Protein AF-A0AAD2GGL8-F1 (afdb_monomer)

Foldseek 3Di:
DDDCDPVNVVVVVVVCVVVDPPDDDDDDPVVVVVVVVVVVCVVVDDPPQPPPPVPPPPPPPVVVDDDPDPLDQDPVLVVQSVVLVVVLVVVVPDDPPDPCPNVVSVVVSVVSNCVSVCVSVQVVCVVVVNHDD

Structure (mmCIF, N/CA/C/O backbone):
data_AF-A0AAD2GGL8-F1
#
_entry.id   AF-A0AAD2GGL8-F1
#
loop_
_atom_site.group_PDB
_atom_site.id
_atom_site.type_symbol
_atom_site.label_atom_id
_atom_site.label_alt_id
_atom_site.label_comp_id
_atom_site.label_asym_id
_atom_site.label_entity_id
_atom_site.label_seq_id
_atom_site.pdbx_PDB_ins_code
_atom_site.Cartn_x
_atom_site.Cartn_y
_atom_site.Cartn_z
_atom_site.occupancy
_atom_site.B_iso_or_equiv
_atom_site.auth_seq_id
_atom_site.auth_comp_id
_atom_site.auth_asym_id
_atom_site.auth_atom_id
_atom_site.pdbx_PDB_model_num
ATOM 1 N N . MET A 1 1 ? 3.406 -8.479 -31.061 1.00 55.56 1 MET A N 1
ATOM 2 C CA . MET A 1 1 ? 2.966 -7.810 -29.816 1.00 55.56 1 MET A CA 1
ATOM 3 C C . MET A 1 1 ? 4.010 -6.779 -29.412 1.00 55.56 1 MET A C 1
ATOM 5 O O . MET A 1 1 ? 5.111 -7.161 -29.050 1.00 55.56 1 MET A O 1
ATOM 9 N N . THR A 1 2 ? 3.695 -5.489 -29.499 1.00 63.41 2 THR A N 1
ATOM 10 C CA . THR A 1 2 ? 4.533 -4.402 -28.959 1.00 63.41 2 THR A CA 1
ATOM 11 C C . THR A 1 2 ? 4.351 -4.282 -27.444 1.00 63.41 2 THR A C 1
ATOM 13 O O . THR A 1 2 ? 3.222 -4.187 -26.960 1.00 63.41 2 THR A O 1
ATOM 16 N N . THR A 1 3 ? 5.442 -4.306 -26.687 1.00 80.00 3 THR A N 1
ATOM 17 C CA . THR A 1 3 ? 5.430 -4.072 -25.237 1.00 80.00 3 THR A CA 1
ATOM 18 C C . THR A 1 3 ? 5.395 -2.569 -24.981 1.00 80.00 3 THR A C 1
ATOM 20 O O . THR A 1 3 ? 6.214 -1.839 -25.534 1.00 80.00 3 THR A O 1
ATOM 23 N N . ILE A 1 4 ? 4.457 -2.092 -24.159 1.00 86.94 4 ILE A N 1
ATOM 24 C CA . ILE A 1 4 ? 4.467 -0.694 -23.709 1.00 86.94 4 ILE A CA 1
ATOM 25 C C . ILE A 1 4 ? 5.616 -0.535 -22.716 1.00 86.94 4 ILE A C 1
ATOM 27 O O . ILE A 1 4 ? 5.622 -1.183 -21.671 1.00 86.94 4 ILE A O 1
ATOM 31 N N . THR A 1 5 ? 6.593 0.304 -23.057 1.00 89.94 5 THR A N 1
ATOM 32 C CA . THR A 1 5 ? 7.741 0.586 -22.189 1.00 89.94 5 THR A CA 1
ATOM 33 C C . THR A 1 5 ? 7.479 1.800 -21.300 1.00 89.94 5 THR A C 1
ATOM 35 O O . THR A 1 5 ? 6.594 2.621 -21.566 1.00 89.94 5 THR A O 1
ATOM 38 N N . LYS A 1 6 ? 8.272 1.941 -20.236 1.00 88.62 6 LYS A N 1
ATOM 39 C CA . LYS A 1 6 ? 8.192 3.084 -19.318 1.00 88.62 6 LYS A CA 1
ATOM 40 C C . LYS A 1 6 ? 8.478 4.404 -20.036 1.00 88.62 6 LYS A C 1
ATOM 42 O O . LYS A 1 6 ? 7.790 5.393 -19.804 1.00 88.62 6 LYS A O 1
ATOM 47 N N . GLU A 1 7 ? 9.456 4.410 -20.934 1.00 92.44 7 GLU A N 1
ATOM 48 C CA . GLU A 1 7 ? 9.853 5.574 -21.732 1.00 92.44 7 GLU A CA 1
ATOM 49 C C . GLU A 1 7 ? 8.681 6.042 -22.594 1.00 92.44 7 GLU A C 1
ATOM 51 O O . GLU A 1 7 ? 8.390 7.235 -22.658 1.00 92.44 7 GLU A O 1
ATOM 56 N N . ARG A 1 8 ? 7.941 5.090 -23.177 1.00 91.44 8 ARG A N 1
ATOM 57 C CA . ARG A 1 8 ? 6.768 5.393 -23.992 1.00 91.44 8 ARG A CA 1
ATOM 58 C C . ARG A 1 8 ? 5.644 6.036 -23.174 1.00 91.44 8 ARG A C 1
ATOM 60 O O . ARG A 1 8 ? 5.066 7.027 -23.617 1.00 91.44 8 ARG A O 1
ATOM 67 N N . LEU A 1 9 ? 5.383 5.536 -21.965 1.00 90.25 9 LEU A N 1
ATOM 68 C CA . LEU A 1 9 ? 4.411 6.134 -21.038 1.00 90.25 9 LEU A CA 1
ATOM 69 C C . LEU A 1 9 ? 4.798 7.563 -20.627 1.00 90.25 9 LEU A C 1
ATOM 71 O O . LEU A 1 9 ? 3.935 8.437 -20.545 1.00 90.25 9 LEU A O 1
ATOM 75 N N . LEU A 1 10 ? 6.091 7.816 -20.402 1.00 91.50 10 LEU A N 1
ATOM 76 C CA . LEU A 1 10 ? 6.598 9.154 -20.090 1.00 91.50 10 LEU A CA 1
ATOM 77 C C . LEU A 1 10 ? 6.397 10.123 -21.260 1.00 91.50 10 LEU A C 1
ATOM 79 O O . LEU A 1 10 ? 5.970 11.253 -21.035 1.00 91.50 10 LEU A O 1
ATOM 83 N N . THR A 1 11 ? 6.616 9.678 -22.501 1.00 90.81 11 THR A N 1
ATOM 84 C CA . THR A 1 11 ? 6.319 10.486 -23.695 1.00 90.81 11 THR A CA 1
ATOM 85 C C . THR A 1 11 ? 4.835 10.847 -23.781 1.00 90.81 11 THR A C 1
ATOM 87 O O . THR A 1 11 ? 4.502 12.013 -23.987 1.00 90.81 11 THR A O 1
ATOM 90 N N . ILE A 1 12 ? 3.935 9.876 -23.569 1.00 88.31 12 ILE A N 1
ATOM 91 C CA . ILE A 1 12 ? 2.482 10.120 -23.589 1.00 88.31 12 ILE A CA 1
ATOM 92 C C . ILE A 1 12 ? 2.085 11.140 -22.513 1.00 88.31 12 ILE A C 1
ATOM 94 O O . ILE A 1 12 ? 1.297 12.047 -22.778 1.00 88.31 12 ILE A O 1
ATOM 98 N N . ARG A 1 13 ? 2.663 11.036 -21.309 1.00 87.12 13 ARG A N 1
ATOM 99 C CA . ARG A 1 13 ? 2.451 12.011 -20.230 1.00 87.12 13 ARG A CA 1
ATOM 100 C C . ARG A 1 13 ? 2.929 13.410 -20.630 1.00 87.12 13 ARG A C 1
ATOM 102 O O . ARG A 1 13 ? 2.199 14.379 -20.431 1.00 87.12 13 ARG A O 1
ATOM 109 N N . GLN A 1 14 ? 4.121 13.518 -21.208 1.00 89.50 14 GLN A N 1
ATOM 110 C CA . GLN A 1 14 ? 4.716 14.798 -21.592 1.00 89.50 14 GLN A CA 1
ATOM 111 C C . GLN A 1 14 ? 3.898 15.533 -22.667 1.00 89.50 14 GLN A C 1
ATOM 113 O O . GLN A 1 14 ? 3.852 16.764 -22.686 1.00 89.50 14 GLN A O 1
ATOM 118 N N . TRP A 1 15 ? 3.183 14.810 -23.533 1.00 89.12 15 TRP A N 1
ATOM 119 C CA . TRP A 1 15 ? 2.268 15.429 -24.496 1.00 89.12 15 TRP A CA 1
ATOM 120 C C . TRP A 1 15 ? 1.149 16.227 -23.819 1.00 89.12 15 TRP A C 1
ATOM 122 O O . TRP A 1 15 ? 0.787 17.293 -24.311 1.00 89.12 15 TRP A O 1
ATOM 132 N N . AR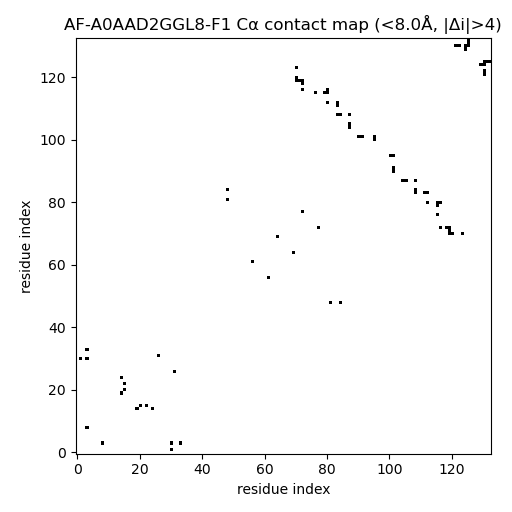G A 1 16 ? 0.644 15.788 -22.658 1.00 82.12 16 ARG A N 1
ATOM 133 C CA . ARG A 1 16 ? -0.355 16.560 -21.899 1.00 82.12 16 ARG A CA 1
ATOM 134 C C . ARG A 1 16 ? 0.207 17.884 -21.383 1.00 82.12 16 ARG A C 1
ATOM 136 O O . ARG A 1 16 ? -0.513 18.879 -21.363 1.00 82.12 16 ARG A O 1
ATOM 143 N N . GLU A 1 17 ? 1.473 17.888 -20.985 1.00 85.12 17 GLU A N 1
ATOM 144 C CA . GLU A 1 17 ? 2.185 19.083 -20.518 1.00 85.12 17 GLU A CA 1
ATOM 145 C C . GLU A 1 17 ? 2.491 20.034 -21.687 1.00 85.12 17 GLU A C 1
ATOM 147 O O . GLU A 1 17 ? 2.418 21.248 -21.532 1.00 85.12 17 GLU A O 1
ATOM 152 N N . THR A 1 18 ? 2.754 19.483 -22.876 1.00 86.75 18 THR A N 1
ATOM 153 C CA . THR A 1 18 ? 3.108 20.252 -24.080 1.00 86.75 18 THR A CA 1
ATOM 154 C C . THR A 1 18 ? 1.892 20.869 -24.771 1.00 86.75 18 THR A C 1
ATOM 156 O O . THR A 1 18 ? 1.929 22.028 -25.173 1.00 86.75 18 THR A O 1
ATOM 159 N N . TYR A 1 19 ? 0.809 20.105 -24.927 1.00 85.50 19 TYR A N 1
ATOM 160 C CA . TYR A 1 19 ? -0.353 20.511 -25.726 1.00 85.50 19 TYR A CA 1
ATOM 161 C C . TYR A 1 19 ? -1.532 21.022 -24.885 1.00 85.50 19 TYR A C 1
ATOM 163 O O . TYR A 1 19 ? -2.517 21.503 -25.440 1.00 85.50 19 TYR A O 1
ATOM 171 N N . GLY A 1 20 ? -1.447 20.940 -23.556 1.00 82.50 20 GLY A N 1
ATOM 172 C CA . GLY A 1 20 ? -2.434 21.497 -22.635 1.00 82.50 20 GLY A CA 1
ATOM 173 C C . GLY A 1 20 ? -3.776 20.743 -22.554 1.00 82.50 20 GLY A C 1
ATOM 174 O O . GLY A 1 20 ? -4.011 19.743 -23.246 1.00 82.50 20 GLY A O 1
ATOM 175 N N . PRO A 1 21 ? -4.680 21.182 -21.657 1.00 80.06 21 PRO A N 1
ATOM 176 C CA . PRO A 1 21 ? -5.996 20.579 -21.476 1.00 80.06 21 PRO A CA 1
ATOM 177 C C . PRO A 1 21 ? -6.907 20.802 -22.691 1.00 80.06 21 PRO A C 1
ATOM 179 O O . PRO A 1 21 ? -7.174 21.939 -23.054 1.00 80.06 21 PRO A O 1
ATOM 182 N N . GLY A 1 22 ? -7.413 19.720 -23.293 1.00 75.94 22 GLY A N 1
ATOM 183 C CA . GLY A 1 22 ? -8.351 19.770 -24.430 1.00 75.94 22 GLY A CA 1
ATOM 184 C C . GLY A 1 22 ? -7.750 19.368 -25.781 1.00 75.94 22 GLY A C 1
ATOM 185 O O . GLY A 1 22 ? -8.491 19.180 -26.740 1.00 75.94 22 GLY A O 1
ATOM 186 N N . SER A 1 23 ? -6.432 19.171 -25.850 1.00 83.00 23 SER A N 1
ATOM 187 C CA . SER A 1 23 ? -5.763 18.656 -27.047 1.00 83.00 23 SER A CA 1
ATOM 188 C C . SER A 1 23 ? -5.941 17.144 -27.192 1.00 83.00 23 SER A C 1
ATOM 190 O O . SER A 1 23 ? -5.723 16.386 -26.243 1.00 83.00 23 SER A O 1
ATOM 192 N N . ASN A 1 24 ? -6.308 16.706 -28.398 1.00 80.81 24 ASN A N 1
ATOM 193 C CA . ASN A 1 24 ? -6.426 15.290 -28.736 1.00 80.81 24 ASN A CA 1
ATOM 194 C C . ASN A 1 24 ? -5.039 14.687 -28.986 1.00 80.81 24 ASN A C 1
ATOM 196 O O . ASN A 1 24 ? -4.281 15.177 -29.822 1.00 80.81 24 ASN A O 1
ATOM 200 N N . VAL A 1 25 ? -4.730 13.593 -28.292 1.00 80.56 25 VAL A N 1
ATOM 201 C CA . VAL A 1 25 ? -3.537 12.773 -28.529 1.00 80.56 25 VAL A CA 1
ATOM 202 C C . VAL A 1 25 ? -3.967 11.515 -29.275 1.00 80.56 25 VAL A C 1
ATOM 204 O O . VAL A 1 25 ? -4.800 10.758 -28.780 1.00 80.56 25 VAL A O 1
ATOM 207 N N . VAL A 1 26 ? -3.395 11.281 -30.456 1.00 84.69 26 VAL A N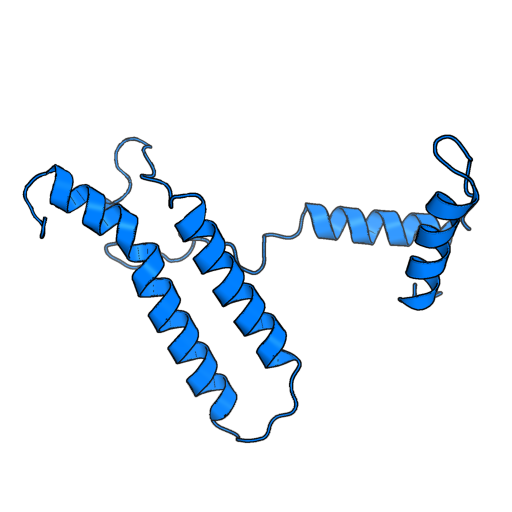 1
ATOM 208 C CA . VAL A 1 26 ? -3.668 10.072 -31.245 1.00 84.69 26 VAL A CA 1
ATOM 209 C C . VAL A 1 26 ? -2.681 8.977 -30.851 1.00 84.69 26 VAL A C 1
ATOM 211 O O . VAL A 1 26 ? -1.467 9.160 -30.946 1.00 84.69 26 VAL A O 1
ATOM 214 N N . LEU A 1 27 ? -3.212 7.830 -30.429 1.00 87.69 27 LEU A N 1
ATOM 215 C CA . LEU A 1 27 ? -2.447 6.622 -30.129 1.00 87.69 27 LEU A CA 1
ATOM 216 C C . LEU A 1 27 ? -2.774 5.530 -31.159 1.00 87.69 27 LEU A C 1
ATOM 218 O O . LEU A 1 27 ? -3.929 5.425 -31.580 1.00 87.69 27 LEU A O 1
ATOM 222 N N . PRO A 1 28 ? -1.802 4.686 -31.550 1.00 91.25 28 PRO A N 1
ATOM 223 C CA . PRO A 1 28 ? -2.086 3.453 -32.275 1.00 91.25 28 PRO A CA 1
ATOM 224 C C . PRO A 1 28 ? -3.115 2.596 -31.526 1.00 91.25 28 PRO A C 1
ATOM 226 O O . PRO A 1 28 ? -3.054 2.483 -30.300 1.00 91.25 28 PRO A O 1
ATOM 229 N N . ALA A 1 29 ? -4.022 1.946 -32.260 1.00 90.62 29 ALA A N 1
ATOM 230 C CA . ALA A 1 29 ? -5.107 1.154 -31.671 1.00 90.62 29 ALA A CA 1
ATOM 231 C C . ALA A 1 29 ? -4.596 0.081 -30.688 1.00 90.62 29 ALA A C 1
ATOM 233 O O . ALA A 1 29 ? -5.109 -0.035 -29.578 1.00 90.62 29 ALA A O 1
ATOM 234 N N . GLU A 1 30 ? -3.520 -0.630 -31.044 1.00 89.69 30 GLU A N 1
ATOM 235 C CA . GLU A 1 30 ? -2.908 -1.645 -30.173 1.00 89.69 30 GLU A CA 1
ATOM 236 C C . GLU A 1 30 ? -2.305 -1.072 -28.879 1.00 89.69 30 GLU A C 1
ATOM 238 O O . GLU A 1 30 ? -2.215 -1.772 -27.868 1.00 89.69 30 GLU A O 1
ATOM 243 N N . GLU A 1 31 ? -1.820 0.173 -28.913 1.00 91.25 31 GLU A N 1
ATOM 244 C CA . GLU A 1 31 ? -1.262 0.857 -27.740 1.00 91.25 31 GLU A CA 1
ATOM 245 C C . GLU A 1 31 ? -2.402 1.276 -26.806 1.00 91.25 31 GLU A C 1
ATOM 247 O O . GLU A 1 31 ? -2.354 0.997 -25.608 1.00 91.25 31 GLU A O 1
ATOM 252 N N . ALA A 1 32 ? -3.467 1.853 -27.367 1.00 90.19 32 ALA A N 1
ATOM 253 C CA . ALA A 1 32 ? -4.655 2.250 -26.619 1.00 90.19 32 ALA A CA 1
ATOM 254 C C . ALA A 1 32 ? -5.340 1.057 -25.926 1.00 90.19 32 ALA A C 1
ATOM 256 O O . ALA A 1 32 ? -5.651 1.141 -24.738 1.00 90.19 32 ALA A O 1
ATOM 257 N N . GLU A 1 33 ? -5.513 -0.071 -26.624 1.00 92.38 33 GLU A N 1
ATOM 258 C CA . GLU A 1 33 ? -6.114 -1.288 -26.059 1.00 92.38 33 GLU A CA 1
ATOM 259 C C . GLU A 1 33 ? -5.316 -1.812 -24.854 1.00 92.38 33 GLU A C 1
ATOM 261 O O . GLU A 1 33 ? -5.875 -2.126 -23.800 1.00 92.38 33 GLU A O 1
ATOM 266 N N . LYS A 1 34 ? -3.984 -1.860 -24.969 1.00 90.38 34 LYS A N 1
ATOM 267 C CA . LYS A 1 34 ? -3.116 -2.320 -23.877 1.00 90.38 34 LYS A CA 1
ATOM 268 C C . LYS A 1 34 ? -3.149 -1.379 -22.680 1.00 90.38 34 LYS A C 1
ATOM 270 O O . LYS A 1 34 ? -3.192 -1.867 -21.552 1.00 90.38 34 LYS A O 1
ATOM 275 N N . LEU A 1 35 ? -3.141 -0.063 -22.904 1.00 90.69 35 LEU A N 1
ATOM 276 C CA . LEU A 1 35 ? -3.275 0.919 -21.824 1.00 90.69 35 LEU A CA 1
ATOM 277 C C . LEU A 1 35 ? -4.608 0.760 -21.095 1.00 90.69 35 LEU A C 1
ATOM 279 O O . LEU A 1 35 ? -4.614 0.731 -19.868 1.00 90.69 35 LEU A O 1
ATOM 283 N N . ALA A 1 36 ? -5.709 0.592 -21.832 1.00 91.50 36 ALA A N 1
ATOM 284 C CA . ALA A 1 36 ? -7.025 0.360 -21.245 1.00 91.50 36 ALA A CA 1
ATOM 285 C C . ALA A 1 36 ? -7.041 -0.915 -20.389 1.00 91.50 36 ALA A C 1
ATOM 287 O O . ALA A 1 36 ? -7.515 -0.884 -19.256 1.00 91.50 36 ALA A O 1
ATOM 288 N N . ARG A 1 37 ? -6.446 -2.011 -20.878 1.00 92.19 37 ARG A N 1
ATOM 289 C CA . ARG A 1 37 ? -6.340 -3.268 -20.122 1.00 92.19 37 ARG A CA 1
ATOM 290 C C . ARG A 1 37 ? -5.504 -3.124 -18.849 1.00 92.19 37 ARG A C 1
ATOM 292 O O . ARG A 1 37 ? -5.893 -3.646 -17.812 1.00 92.19 37 ARG A O 1
ATOM 299 N N . ILE A 1 38 ? -4.363 -2.433 -18.917 1.00 88.12 38 ILE A N 1
ATOM 300 C CA . ILE A 1 38 ? -3.503 -2.187 -17.747 1.00 88.12 38 ILE A CA 1
ATOM 301 C C . ILE A 1 38 ? -4.223 -1.295 -16.731 1.00 88.12 38 ILE A C 1
ATOM 303 O O . ILE A 1 38 ? -4.202 -1.593 -15.541 1.00 88.12 38 ILE A O 1
ATOM 307 N N . ALA A 1 39 ? -4.876 -0.224 -17.188 1.00 88.19 39 ALA A N 1
ATOM 308 C CA . ALA A 1 39 ? -5.625 0.679 -16.322 1.00 88.19 39 ALA A CA 1
ATOM 309 C C . ALA A 1 39 ? -6.797 -0.039 -15.642 1.00 88.19 39 ALA A C 1
ATOM 311 O O . ALA A 1 39 ? -6.959 0.089 -14.433 1.00 88.19 39 ALA A O 1
ATOM 312 N N . LEU A 1 40 ? -7.559 -0.847 -16.386 1.00 90.19 40 LEU A N 1
ATOM 313 C CA . LEU A 1 40 ? -8.644 -1.655 -15.833 1.00 90.19 40 LEU A CA 1
ATOM 314 C C . LEU A 1 40 ? -8.122 -2.646 -14.790 1.00 90.19 40 LEU A C 1
ATOM 316 O O . LEU A 1 40 ? -8.605 -2.649 -13.664 1.00 90.19 40 LEU A O 1
ATOM 320 N N . ALA A 1 41 ? -7.068 -3.397 -15.119 1.00 82.62 41 ALA A N 1
ATOM 321 C CA . ALA A 1 41 ? -6.436 -4.310 -14.173 1.00 82.62 41 ALA A CA 1
ATOM 322 C C . ALA A 1 41 ? -5.908 -3.580 -12.927 1.00 82.62 41 ALA A C 1
ATOM 324 O O . ALA A 1 41 ? -5.952 -4.137 -11.840 1.00 82.62 41 ALA A O 1
ATOM 325 N N . SER A 1 42 ? -5.435 -2.336 -13.055 1.00 79.12 42 SER A N 1
ATOM 326 C CA . SER A 1 42 ? -4.997 -1.519 -11.917 1.00 79.12 42 SER A CA 1
ATOM 327 C C . SER A 1 42 ? -6.155 -1.017 -11.053 1.00 79.12 42 SER A C 1
ATOM 329 O O . SER A 1 42 ? -5.949 -0.816 -9.860 1.00 79.12 42 SER A O 1
ATOM 331 N N . LEU A 1 43 ? -7.335 -0.779 -11.632 1.00 79.12 43 LEU A N 1
ATOM 332 C CA . LEU A 1 43 ? -8.541 -0.389 -10.893 1.00 79.12 43 LEU A CA 1
ATOM 333 C C . LEU A 1 43 ? -9.199 -1.591 -10.202 1.00 79.12 43 LEU A C 1
ATOM 335 O O . LEU A 1 43 ? -9.746 -1.448 -9.114 1.00 79.12 43 LEU A O 1
ATOM 339 N N . GLU A 1 44 ? -9.133 -2.766 -10.82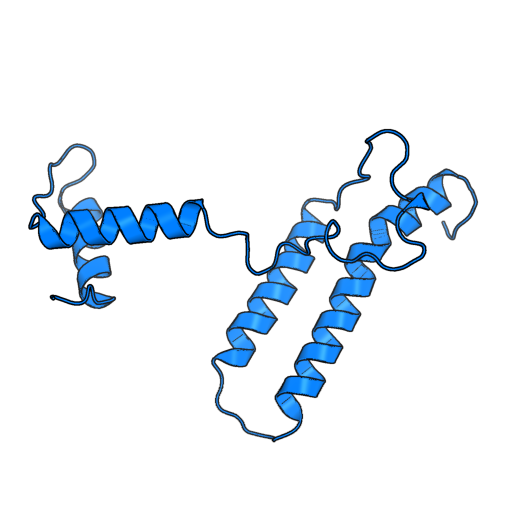8 1.00 79.94 44 GLU A N 1
ATOM 340 C CA . GLU A 1 44 ? -9.648 -4.034 -10.294 1.00 79.94 44 GLU A CA 1
ATOM 341 C C . GLU A 1 44 ? -8.651 -4.738 -9.368 1.00 79.94 44 GLU A C 1
ATOM 343 O O . GLU A 1 44 ? -9.022 -5.652 -8.625 1.00 79.94 44 GLU A O 1
ATOM 348 N N . ALA A 1 45 ? -7.380 -4.328 -9.398 1.00 71.12 45 ALA A N 1
ATOM 349 C CA . ALA A 1 45 ? -6.366 -4.855 -8.507 1.00 71.12 45 ALA A CA 1
ATOM 350 C C . ALA A 1 45 ? -6.802 -4.608 -7.062 1.00 71.12 45 ALA A C 1
ATOM 352 O O . ALA A 1 45 ? -6.873 -3.471 -6.590 1.00 71.12 45 ALA A O 1
ATOM 353 N N . LYS A 1 46 ? -7.045 -5.702 -6.331 1.00 49.94 46 LYS A N 1
ATOM 354 C CA . LYS A 1 46 ? -7.119 -5.649 -4.872 1.00 49.94 46 LYS A CA 1
ATOM 355 C C . LYS A 1 46 ? -5.822 -4.987 -4.384 1.00 49.94 46 LYS A C 1
ATOM 357 O O . LYS A 1 46 ? -4.752 -5.401 -4.840 1.00 49.94 46 LYS A O 1
ATOM 362 N N . PRO A 1 47 ? -5.880 -3.987 -3.488 1.00 48.47 47 PRO A N 1
ATOM 363 C CA . PRO A 1 47 ? -4.675 -3.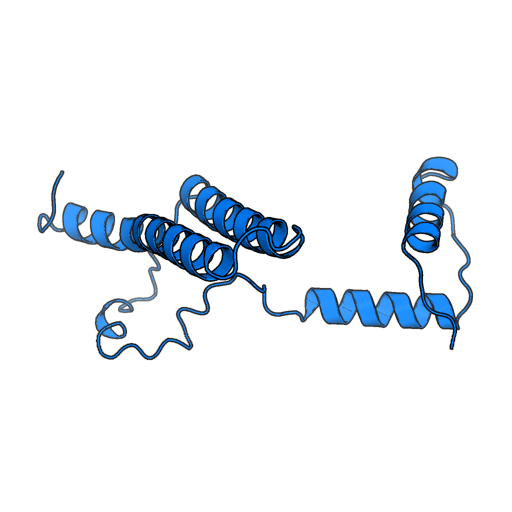314 -3.030 1.00 48.47 47 PRO A CA 1
ATOM 364 C C . PRO A 1 47 ? -3.716 -4.359 -2.457 1.00 48.47 47 PRO A C 1
ATOM 366 O O . PRO A 1 47 ? -4.061 -5.056 -1.500 1.00 48.47 47 PRO A O 1
ATOM 369 N N . ILE A 1 48 ? -2.527 -4.493 -3.045 1.00 44.34 48 ILE A N 1
ATOM 370 C CA . ILE A 1 48 ? -1.468 -5.354 -2.512 1.00 44.34 48 ILE A CA 1
ATOM 371 C C . ILE A 1 48 ? -0.916 -4.618 -1.287 1.00 44.34 48 ILE A C 1
ATOM 373 O O . ILE A 1 48 ? -0.015 -3.794 -1.396 1.00 44.34 48 ILE A O 1
ATOM 377 N N . GLY A 1 49 ? -1.573 -4.805 -0.143 1.00 39.28 49 GLY A N 1
ATOM 378 C CA . GLY A 1 49 ? -1.356 -4.008 1.069 1.00 39.28 49 GLY A CA 1
ATOM 379 C C . GLY A 1 49 ? -2.639 -3.558 1.769 1.00 39.28 49 GLY A C 1
ATOM 380 O O . GLY A 1 49 ? -2.576 -3.137 2.923 1.00 39.28 49 GLY A O 1
ATOM 381 N N . ALA A 1 50 ? -3.817 -3.733 1.153 1.00 38.47 50 ALA A N 1
ATOM 382 C CA . ALA A 1 50 ? -5.024 -3.887 1.950 1.00 38.47 50 ALA A CA 1
ATOM 383 C C . ALA A 1 50 ? -4.865 -5.223 2.662 1.00 38.47 50 ALA A C 1
ATOM 385 O O . ALA A 1 50 ? -5.107 -6.279 2.077 1.00 38.47 50 ALA A O 1
ATOM 386 N N . PHE A 1 51 ? -4.409 -5.166 3.910 1.00 41.16 51 PHE A N 1
ATOM 387 C CA . PHE A 1 51 ? -4.693 -6.199 4.888 1.00 41.16 51 PHE A CA 1
ATOM 388 C C . PHE A 1 51 ? -6.181 -6.542 4.748 1.00 41.16 51 PHE A C 1
ATOM 390 O O . PHE A 1 51 ? -7.047 -5.814 5.231 1.00 41.16 51 PHE A O 1
ATOM 397 N N . HIS A 1 52 ? -6.487 -7.611 4.008 1.00 39.19 52 HIS A N 1
ATOM 398 C CA . HIS A 1 52 ? -7.810 -8.206 3.960 1.00 39.19 52 HIS A CA 1
ATOM 399 C C . HIS A 1 52 ? -7.998 -8.866 5.322 1.00 39.19 52 HIS A C 1
ATOM 401 O O . HIS A 1 52 ? -7.781 -10.061 5.498 1.00 39.19 52 HIS A O 1
ATOM 407 N N . ILE A 1 53 ? -8.423 -8.068 6.299 1.00 45.06 53 ILE A N 1
ATOM 408 C CA . ILE A 1 53 ? -8.871 -8.552 7.611 1.00 45.06 53 ILE A CA 1
ATOM 409 C C . ILE A 1 53 ? -10.094 -9.486 7.458 1.00 45.06 53 ILE A C 1
ATOM 411 O O . ILE A 1 53 ? -10.526 -10.101 8.421 1.00 45.06 53 ILE A O 1
ATOM 415 N N . ALA A 1 54 ? -10.654 -9.609 6.247 1.00 37.09 54 ALA A N 1
ATOM 416 C CA . ALA A 1 54 ? -11.743 -10.521 5.922 1.00 37.09 54 ALA A CA 1
ATOM 417 C C . ALA A 1 54 ? -11.297 -11.970 5.633 1.00 37.09 54 ALA A C 1
ATOM 419 O O . ALA A 1 54 ? -12.106 -12.874 5.806 1.00 37.09 54 ALA A O 1
ATOM 420 N N . GLU A 1 55 ? -10.049 -12.216 5.205 1.00 38.81 55 GLU A N 1
ATOM 421 C CA . GLU A 1 55 ? -9.590 -13.579 4.850 1.00 38.81 55 GLU A CA 1
ATOM 422 C C . GLU A 1 55 ? -8.601 -14.187 5.851 1.00 38.81 55 GLU A C 1
ATOM 424 O O . GLU A 1 55 ? -8.332 -15.386 5.810 1.00 38.81 55 GLU A O 1
ATOM 429 N N . GLN A 1 56 ? -8.134 -13.408 6.830 1.00 39.91 56 GLN A N 1
ATOM 430 C CA . GLN A 1 56 ? -7.615 -13.985 8.064 1.00 39.91 56 GLN A CA 1
ATOM 431 C C . GLN A 1 56 ? -8.797 -14.444 8.929 1.00 39.91 56 GLN A C 1
ATOM 433 O O . GLN A 1 56 ? -9.224 -13.752 9.852 1.00 39.91 56 GLN A O 1
ATOM 438 N N . GLN A 1 57 ? -9.308 -15.647 8.649 1.00 39.62 57 GLN A N 1
ATOM 439 C CA . GLN A 1 57 ? -9.960 -16.458 9.678 1.00 39.62 57 GLN A CA 1
ATOM 440 C C . GLN A 1 57 ? -8.896 -16.845 10.714 1.00 39.62 57 GLN A C 1
ATOM 442 O O . GLN A 1 57 ? -8.394 -17.965 10.734 1.00 39.62 57 GLN A O 1
ATOM 447 N N . VAL A 1 58 ? -8.496 -15.884 11.546 1.00 36.78 58 VAL A N 1
ATOM 448 C CA . VAL A 1 58 ? -7.874 -16.198 12.827 1.00 36.78 58 VAL A CA 1
ATOM 449 C C . VAL A 1 58 ? -9.034 -16.617 13.714 1.00 36.78 58 VAL A C 1
ATOM 451 O O . VAL A 1 58 ? -9.995 -15.856 13.873 1.00 36.78 58 VAL A O 1
ATOM 454 N N . ASP A 1 59 ? -9.003 -17.835 14.250 1.00 33.88 59 ASP A N 1
ATOM 455 C CA . ASP A 1 59 ? -9.926 -18.158 15.329 1.00 33.88 59 ASP A CA 1
ATOM 456 C C . ASP A 1 59 ? -9.770 -17.075 16.421 1.00 33.88 59 ASP A C 1
ATOM 458 O O . ASP A 1 59 ? -8.668 -16.675 16.788 1.00 33.88 59 ASP A O 1
ATOM 462 N N . GLY A 1 60 ? -10.881 -16.435 16.791 1.00 39.94 60 GLY A N 1
ATOM 463 C CA . GLY A 1 60 ? -10.892 -15.343 17.772 1.00 39.94 60 GLY A CA 1
ATOM 464 C C . GLY A 1 60 ? -10.944 -13.896 17.251 1.00 39.94 60 GLY A C 1
ATOM 465 O O . GLY A 1 60 ? -11.176 -13.004 18.063 1.00 39.94 60 GLY A O 1
ATOM 466 N N . THR A 1 61 ? -10.829 -13.599 15.946 1.00 39.34 61 THR A N 1
ATOM 467 C CA . THR A 1 61 ? -11.052 -12.214 15.443 1.00 39.34 61 THR A CA 1
ATOM 468 C C . THR A 1 61 ? -12.515 -11.888 15.121 1.00 39.34 61 THR A C 1
ATOM 470 O O . THR A 1 61 ? -12.865 -10.715 14.976 1.00 39.34 61 THR A O 1
ATOM 473 N N . SER A 1 62 ? -13.392 -12.898 15.082 1.00 41.12 62 SER A N 1
ATOM 474 C CA . SER A 1 62 ? -14.831 -12.737 14.809 1.00 41.12 62 SER A CA 1
ATOM 475 C C . SER A 1 62 ? -15.588 -11.941 15.884 1.00 41.12 62 SER A C 1
ATOM 477 O O . SER A 1 62 ? -16.657 -11.408 15.592 1.00 41.12 62 SER A O 1
ATOM 479 N N . ASP A 1 63 ? -15.050 -11.815 17.100 1.00 40.69 63 ASP A N 1
ATOM 480 C CA . ASP A 1 63 ? -15.727 -11.125 18.211 1.00 40.69 63 ASP A CA 1
ATOM 481 C C . ASP A 1 63 ? -15.547 -9.596 18.201 1.00 40.69 63 ASP A C 1
ATOM 483 O O . ASP A 1 63 ? -16.197 -8.886 18.971 1.00 40.69 63 ASP A O 1
ATOM 487 N N . TYR A 1 64 ? -14.715 -9.056 17.303 1.00 41.09 64 TYR A N 1
ATOM 488 C CA . TYR A 1 64 ? -14.476 -7.610 17.187 1.00 41.09 64 TYR A CA 1
ATOM 489 C C . TYR A 1 64 ? -15.342 -6.9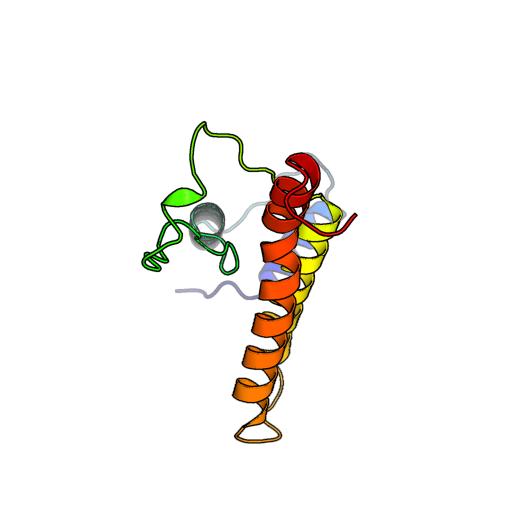15 16.126 1.00 41.09 64 TYR A C 1
ATOM 491 O O . TYR A 1 64 ? -15.199 -5.711 15.919 1.00 41.09 64 TYR A O 1
ATOM 499 N N . ILE A 1 65 ? -16.268 -7.641 15.489 1.00 44.56 65 ILE A N 1
ATOM 500 C CA . ILE A 1 65 ? -17.224 -7.099 14.515 1.00 44.56 65 ILE A CA 1
ATOM 501 C C . ILE A 1 65 ? -18.646 -7.332 15.041 1.00 44.56 65 ILE A C 1
ATOM 503 O O . ILE A 1 65 ? -19.368 -8.219 14.595 1.00 44.56 65 ILE A O 1
ATOM 507 N N . LYS A 1 66 ? -19.063 -6.521 16.015 1.00 35.25 66 LYS A N 1
ATOM 508 C CA . LYS A 1 66 ? -20.482 -6.306 16.324 1.00 35.25 66 LYS A CA 1
ATOM 509 C C . LYS A 1 66 ? -20.816 -4.851 16.013 1.00 35.25 66 LYS A C 1
ATOM 511 O O . LYS A 1 66 ? -20.090 -3.954 16.426 1.00 35.25 66 LYS A O 1
ATOM 516 N N . ASP A 1 67 ? -21.895 -4.660 15.260 1.00 38.53 67 ASP A N 1
ATOM 517 C CA . ASP A 1 67 ? -22.564 -3.377 14.996 1.00 38.53 67 ASP A CA 1
ATOM 518 C C . ASP A 1 67 ? -21.947 -2.444 13.939 1.00 38.53 67 ASP A C 1
ATOM 520 O O . ASP A 1 67 ? -22.306 -1.274 13.867 1.00 38.53 67 ASP A O 1
ATOM 524 N N . GLY A 1 68 ? -21.070 -2.942 13.060 1.00 37.72 68 GLY A N 1
ATOM 525 C CA . GLY A 1 68 ? -20.663 -2.206 11.849 1.00 37.72 68 GLY A CA 1
ATOM 526 C C . GLY A 1 68 ? -19.825 -0.940 12.081 1.00 37.72 68 GLY A C 1
ATOM 527 O O . GLY A 1 68 ? -19.356 -0.338 11.116 1.00 37.72 68 GLY A O 1
ATOM 528 N N . GLU A 1 69 ? -19.557 -0.561 13.330 1.00 37.94 69 GLU A N 1
ATOM 529 C CA . GLU A 1 69 ? -18.572 0.463 13.654 1.00 37.94 69 GLU A CA 1
ATOM 530 C C . GLU A 1 69 ? -17.173 -0.149 13.653 1.00 37.94 69 GLU A C 1
ATOM 532 O O . GLU A 1 69 ? -16.610 -0.522 14.685 1.00 37.94 69 GLU A O 1
ATOM 537 N N . TYR A 1 70 ? -16.558 -0.192 12.472 1.00 45.75 70 TYR A N 1
ATOM 538 C CA . TYR A 1 70 ? -15.108 -0.101 12.419 1.00 45.75 70 TYR A CA 1
ATOM 539 C C . TYR A 1 70 ? -14.731 1.159 13.199 1.00 45.75 70 TYR A C 1
ATOM 541 O O . TYR A 1 70 ? -14.978 2.274 12.737 1.00 45.75 70 TYR A O 1
ATOM 549 N N . ARG A 1 71 ? -14.101 1.032 14.369 1.00 52.44 71 ARG A N 1
ATOM 550 C CA . ARG A 1 71 ? -13.280 2.147 14.841 1.00 52.44 71 ARG A CA 1
ATOM 551 C C . ARG A 1 71 ? -12.098 2.196 13.889 1.00 52.44 71 ARG A C 1
ATOM 553 O O . ARG A 1 71 ? -11.134 1.456 14.032 1.00 52.44 71 ARG A O 1
ATOM 560 N N . LEU A 1 72 ? -12.264 2.976 12.831 1.00 67.62 72 LEU A N 1
ATOM 561 C CA . LEU A 1 72 ? -11.306 3.098 11.749 1.00 67.62 72 LEU A CA 1
ATOM 562 C C . LEU A 1 72 ? -9.964 3.592 12.311 1.00 67.62 72 LEU A C 1
ATOM 564 O O . LEU A 1 72 ? -9.902 4.311 13.318 1.00 67.62 72 LEU A O 1
ATOM 568 N N . LEU A 1 73 ? -8.880 3.190 11.651 1.00 71.38 73 LEU A N 1
ATOM 569 C CA . LEU A 1 73 ? -7.583 3.839 11.820 1.00 71.38 73 LEU A CA 1
ATOM 570 C C . LEU A 1 73 ? -7.756 5.342 11.561 1.00 71.38 73 LEU A C 1
ATOM 572 O O . LEU A 1 73 ? -8.464 5.721 10.622 1.00 71.38 73 LEU A O 1
ATOM 576 N N . THR A 1 74 ? -7.102 6.195 12.351 1.00 80.62 74 THR A N 1
ATOM 577 C CA . THR A 1 74 ? -7.037 7.626 12.010 1.00 80.62 74 THR A CA 1
ATOM 578 C C . THR A 1 74 ? -6.286 7.816 10.690 1.00 80.62 74 THR A C 1
ATOM 580 O O . THR A 1 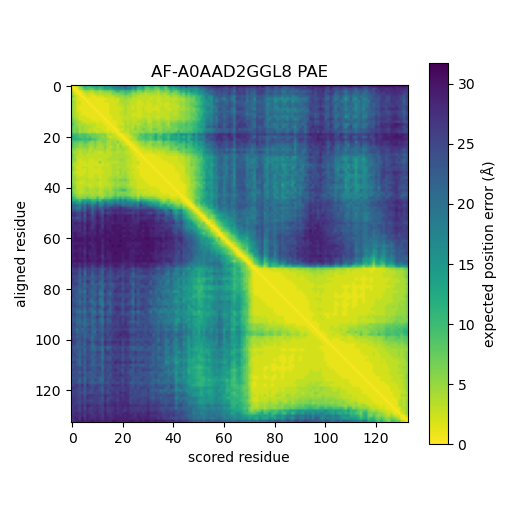74 ? -5.560 6.924 10.247 1.00 80.62 74 THR A O 1
ATOM 583 N N . SER A 1 75 ? -6.418 8.982 10.057 1.00 72.50 75 SER A N 1
ATOM 584 C CA . SER A 1 75 ? -5.682 9.303 8.826 1.00 72.50 75 SER A CA 1
ATOM 585 C C . SER A 1 75 ? -4.166 9.125 8.992 1.00 72.50 75 SER A C 1
ATOM 587 O O . SER A 1 75 ? -3.482 8.652 8.086 1.00 72.50 75 SER A O 1
ATOM 589 N N . GLU A 1 76 ? -3.633 9.450 10.169 1.00 79.94 76 GLU A N 1
ATOM 590 C CA . GLU A 1 76 ? -2.227 9.265 10.522 1.00 79.94 76 GLU A CA 1
ATOM 591 C C . GLU A 1 76 ? -1.868 7.783 10.657 1.00 79.94 76 GLU A C 1
ATOM 593 O O . GLU A 1 76 ? -0.834 7.356 10.153 1.00 79.94 76 GLU A O 1
ATOM 598 N N . GLU A 1 77 ? -2.719 6.978 11.291 1.00 80.44 77 GLU A N 1
ATOM 599 C CA . GLU A 1 77 ? -2.497 5.537 11.441 1.00 80.44 77 GLU A CA 1
ATOM 600 C C . GLU A 1 77 ? -2.561 4.808 10.093 1.00 80.44 77 GLU A C 1
ATOM 602 O O . GLU A 1 77 ? -1.723 3.949 9.819 1.00 80.44 77 GLU A O 1
ATOM 607 N N . GLN A 1 78 ? -3.489 5.206 9.217 1.00 75.00 78 GLN A N 1
ATOM 608 C CA . GLN A 1 78 ? -3.544 4.729 7.833 1.00 75.00 78 GLN A CA 1
ATOM 609 C C . GLN A 1 78 ? -2.276 5.116 7.067 1.00 75.00 78 GLN A C 1
ATOM 611 O O . GLN A 1 78 ? -1.688 4.278 6.385 1.00 75.00 78 GLN A O 1
ATOM 616 N N . LYS A 1 79 ? -1.803 6.360 7.224 1.00 77.00 79 LYS A N 1
ATOM 617 C CA . LYS A 1 79 ? -0.558 6.825 6.600 1.00 77.00 79 LYS A CA 1
ATOM 618 C C . LYS A 1 79 ? 0.651 6.018 7.073 1.00 77.00 79 LYS A C 1
ATOM 620 O O . LYS A 1 79 ? 1.496 5.672 6.254 1.00 77.00 79 LYS A O 1
ATOM 625 N N . ILE A 1 80 ? 0.737 5.690 8.363 1.00 81.06 80 ILE A N 1
ATOM 626 C CA . ILE A 1 80 ? 1.821 4.849 8.892 1.00 81.06 80 ILE A CA 1
ATOM 627 C C . ILE A 1 80 ? 1.736 3.437 8.300 1.00 81.06 80 ILE A C 1
ATOM 629 O O . ILE A 1 80 ? 2.750 2.914 7.846 1.00 81.06 80 ILE A O 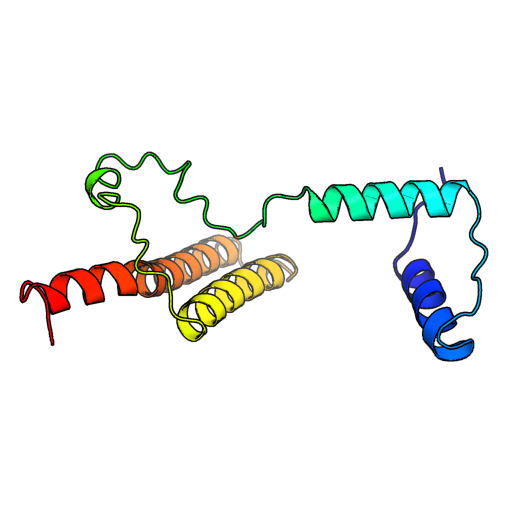1
ATOM 633 N N . ALA A 1 81 ? 0.545 2.832 8.253 1.00 78.31 81 ALA A N 1
ATOM 634 C CA . ALA A 1 81 ? 0.361 1.510 7.655 1.00 78.31 81 ALA A CA 1
ATOM 635 C C . ALA A 1 81 ? 0.779 1.482 6.172 1.00 78.31 81 ALA A C 1
ATOM 637 O O . ALA A 1 81 ? 1.471 0.554 5.751 1.00 78.31 81 ALA A O 1
ATOM 638 N N . GLN A 1 82 ? 0.438 2.529 5.411 1.00 77.00 82 GLN A N 1
ATOM 639 C CA . GLN A 1 82 ? 0.858 2.680 4.018 1.00 77.00 82 GLN A CA 1
ATOM 640 C C . GLN A 1 82 ? 2.380 2.804 3.892 1.00 77.00 82 GLN A C 1
ATOM 642 O O . GLN A 1 82 ? 2.979 2.072 3.112 1.00 77.00 82 GLN A O 1
ATOM 647 N N . LEU A 1 83 ? 3.023 3.657 4.699 1.00 84.56 83 LEU A N 1
ATOM 648 C CA . LEU A 1 83 ? 4.483 3.821 4.683 1.00 84.56 83 LEU A CA 1
ATOM 649 C C . LEU A 1 83 ? 5.222 2.510 4.987 1.00 84.56 83 LEU A C 1
ATOM 651 O O . LEU A 1 83 ? 6.271 2.250 4.404 1.00 84.56 83 LEU A O 1
ATOM 655 N N . LEU A 1 84 ? 4.675 1.672 5.872 1.00 85.06 84 LEU A N 1
ATOM 656 C CA . LEU A 1 84 ? 5.229 0.348 6.167 1.00 85.06 84 LEU A CA 1
ATOM 657 C C . LEU A 1 84 ? 5.096 -0.607 4.968 1.00 85.06 84 LEU A C 1
ATOM 659 O O . LEU A 1 84 ? 6.034 -1.346 4.671 1.00 85.06 84 LEU A O 1
ATOM 663 N N . GLY A 1 85 ? 3.968 -0.568 4.253 1.00 79.88 85 GLY A N 1
ATOM 664 C CA . GLY A 1 85 ? 3.785 -1.309 3.000 1.00 79.88 85 GLY A CA 1
ATOM 665 C C . GLY A 1 85 ? 4.710 -0.820 1.880 1.00 79.88 85 GLY A C 1
ATOM 666 O O . GLY A 1 85 ? 5.337 -1.623 1.192 1.00 79.88 85 GLY A O 1
ATOM 667 N N . ASP A 1 86 ? 4.869 0.494 1.737 1.00 82.00 86 ASP A N 1
ATOM 668 C CA . ASP A 1 86 ? 5.772 1.094 0.753 1.00 82.00 86 ASP A CA 1
ATOM 669 C C . ASP A 1 86 ? 7.234 0.733 1.049 1.00 82.00 86 ASP A C 1
ATOM 671 O O . ASP A 1 86 ? 7.985 0.394 0.133 1.00 82.00 86 ASP A O 1
ATOM 675 N N . ALA A 1 87 ? 7.630 0.733 2.328 1.00 87.25 87 ALA A N 1
ATOM 676 C CA . ALA A 1 87 ? 8.955 0.302 2.762 1.00 87.25 87 ALA A CA 1
ATOM 677 C C . ALA A 1 87 ? 9.209 -1.180 2.453 1.00 87.25 87 ALA A C 1
ATOM 679 O O . ALA A 1 87 ? 10.283 -1.517 1.956 1.00 87.25 87 ALA A O 1
ATOM 680 N N . TRP A 1 88 ? 8.219 -2.054 2.681 1.00 87.00 88 TRP A N 1
ATOM 681 C CA . TRP A 1 88 ? 8.268 -3.456 2.249 1.00 87.00 88 TRP A CA 1
ATOM 682 C C . TRP A 1 88 ? 8.519 -3.563 0.748 1.00 87.00 88 TRP A C 1
ATOM 684 O O . TRP A 1 88 ? 9.477 -4.209 0.320 1.00 87.00 88 TRP A O 1
ATOM 694 N N . ASN A 1 89 ? 7.680 -2.911 -0.055 1.00 83.50 89 ASN A N 1
ATOM 695 C CA . ASN A 1 89 ? 7.766 -2.976 -1.510 1.00 83.50 89 ASN A CA 1
ATOM 696 C C . ASN A 1 89 ? 9.120 -2.470 -2.015 1.00 83.50 89 ASN A C 1
ATOM 698 O O . ASN A 1 89 ? 9.746 -3.123 -2.848 1.00 83.50 89 ASN A O 1
ATOM 702 N N . LEU A 1 90 ? 9.606 -1.350 -1.472 1.00 87.62 90 LEU A N 1
ATOM 703 C CA . LEU A 1 90 ? 10.906 -0.790 -1.823 1.00 87.62 90 LEU A CA 1
ATOM 704 C C . LEU A 1 90 ? 12.051 -1.735 -1.445 1.00 87.62 90 LEU A C 1
ATOM 706 O O . LEU A 1 90 ? 12.934 -1.968 -2.269 1.00 87.62 90 LEU A O 1
ATOM 710 N N . TYR A 1 91 ? 12.028 -2.320 -0.246 1.00 88.44 91 TYR A N 1
ATOM 711 C CA . TYR A 1 91 ? 13.078 -3.234 0.210 1.00 88.44 91 TYR A CA 1
ATOM 712 C C . TYR A 1 91 ? 13.226 -4.451 -0.714 1.00 88.44 91 TYR A C 1
ATOM 714 O O . TYR A 1 91 ? 14.340 -4.869 -1.019 1.00 88.44 91 TYR A O 1
ATOM 722 N N . PHE A 1 92 ? 12.120 -4.978 -1.246 1.00 87.75 92 PHE A N 1
ATOM 723 C CA . PHE A 1 92 ? 12.154 -6.09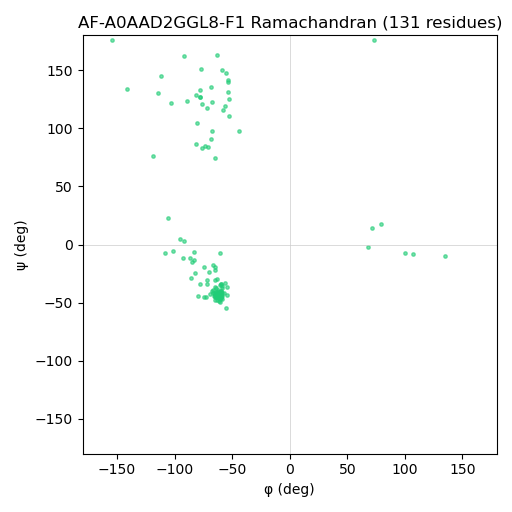9 -2.193 1.00 87.75 92 PHE A CA 1
ATOM 724 C C . PHE A 1 92 ? 12.805 -5.769 -3.542 1.00 87.75 92 PHE A C 1
ATOM 726 O O . PHE A 1 92 ? 13.205 -6.688 -4.258 1.00 87.75 92 PHE A O 1
ATOM 733 N N . THR A 1 93 ? 12.953 -4.485 -3.879 1.00 90.94 93 THR A N 1
ATOM 734 C CA . THR A 1 93 ? 13.680 -4.051 -5.082 1.00 90.94 93 THR A CA 1
ATOM 735 C C . THR A 1 93 ? 15.194 -3.975 -4.885 1.00 90.94 93 THR A C 1
ATOM 737 O O . THR A 1 93 ? 15.927 -3.873 -5.868 1.00 90.94 93 THR A O 1
ATOM 740 N N . LEU A 1 94 ? 15.675 -4.031 -3.638 1.00 93.12 94 LEU A N 1
ATOM 741 C CA . LEU A 1 94 ? 17.099 -3.934 -3.326 1.00 93.12 94 LEU A CA 1
ATOM 742 C C . LEU A 1 94 ? 17.839 -5.257 -3.617 1.00 93.12 94 LEU A C 1
ATOM 744 O O . LEU A 1 94 ? 17.246 -6.342 -3.508 1.00 93.12 94 LEU A O 1
ATOM 748 N N . PRO A 1 95 ? 19.143 -5.194 -3.955 1.00 95.94 95 PRO A N 1
ATOM 749 C CA . PRO A 1 95 ? 20.000 -6.373 -4.018 1.00 95.94 95 PRO A CA 1
ATOM 750 C C . PRO A 1 95 ? 20.004 -7.150 -2.696 1.00 95.94 95 PRO A C 1
ATOM 752 O O . PRO A 1 95 ? 19.877 -6.582 -1.612 1.00 95.94 95 PRO A O 1
ATOM 755 N N . VAL A 1 96 ? 20.150 -8.472 -2.784 1.00 93.50 96 VAL A N 1
ATOM 756 C CA . VAL A 1 96 ? 20.253 -9.323 -1.594 1.00 93.50 96 VAL A CA 1
ATOM 757 C C . VAL A 1 96 ? 21.681 -9.270 -1.070 1.00 93.50 96 VAL A C 1
ATOM 759 O O . VAL A 1 96 ? 22.561 -9.915 -1.626 1.00 93.50 96 VAL A O 1
ATOM 762 N N . GLU A 1 97 ? 21.883 -8.540 0.022 1.00 93.81 97 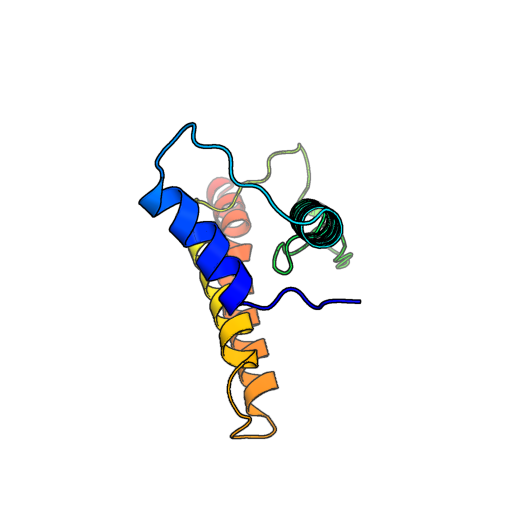GLU A N 1
ATOM 763 C CA . GLU A 1 97 ? 23.175 -8.482 0.723 1.00 93.81 97 GLU A CA 1
ATOM 764 C C . GLU A 1 97 ? 23.342 -9.630 1.735 1.00 93.81 97 GLU A C 1
ATOM 766 O O . GLU A 1 97 ? 24.452 -10.082 2.003 1.00 93.81 97 GLU A O 1
ATOM 771 N N . HIS A 1 98 ? 22.235 -10.134 2.299 1.00 91.75 98 HIS A N 1
ATOM 772 C CA . HIS A 1 98 ? 22.244 -11.207 3.296 1.00 91.75 98 HIS A CA 1
ATOM 773 C C . HIS A 1 98 ? 21.071 -12.181 3.084 1.00 91.75 98 HIS A C 1
ATOM 775 O O . HIS A 1 98 ? 19.933 -11.719 2.942 1.00 91.75 98 HIS A O 1
ATOM 781 N N . PRO A 1 99 ? 21.287 -13.515 3.126 1.00 86.19 99 PRO A N 1
ATOM 782 C CA . PRO A 1 99 ? 20.228 -14.506 2.910 1.00 86.19 99 PRO A CA 1
ATOM 783 C C . PRO A 1 99 ? 19.020 -14.361 3.846 1.00 86.19 99 PRO A C 1
ATOM 785 O O . PRO A 1 99 ? 17.893 -14.617 3.430 1.00 86.19 99 PRO A O 1
ATOM 788 N N . MET A 1 100 ? 19.239 -13.920 5.090 1.00 92.69 100 MET A N 1
ATOM 789 C CA . MET A 1 100 ? 18.164 -13.739 6.078 1.00 92.69 100 MET A CA 1
ATOM 790 C C . MET A 1 100 ? 17.580 -12.323 6.101 1.00 92.69 100 MET A C 1
ATOM 792 O O . MET A 1 100 ? 16.520 -12.125 6.686 1.00 92.69 100 MET A O 1
ATOM 796 N N . GLY A 1 101 ? 18.215 -11.344 5.443 1.00 89.12 101 GLY A N 1
ATOM 797 C CA . GLY A 1 101 ? 17.837 -9.932 5.587 1.00 89.12 101 GLY A CA 1
ATOM 798 C C . GLY A 1 101 ? 16.392 -9.646 5.168 1.00 89.12 101 GLY A C 1
ATOM 799 O O . GLY A 1 101 ? 15.702 -8.850 5.798 1.00 89.12 101 GLY A O 1
ATOM 800 N N . ARG A 1 102 ? 15.886 -10.364 4.155 1.00 88.56 102 ARG A N 1
ATOM 801 C CA . ARG A 1 102 ? 14.481 -10.266 3.727 1.00 88.56 102 ARG A CA 1
ATOM 802 C C . ARG A 1 102 ? 13.506 -10.756 4.790 1.00 88.56 102 ARG A C 1
ATOM 804 O O . ARG A 1 102 ? 12.538 -10.058 5.066 1.00 88.56 102 ARG A O 1
ATOM 811 N N . ASP A 1 103 ? 13.749 -11.925 5.373 1.00 83.69 103 ASP A N 1
ATOM 812 C CA . ASP A 1 103 ? 12.881 -12.486 6.414 1.00 83.69 103 ASP A CA 1
ATOM 813 C C . ASP A 1 103 ? 12.899 -11.605 7.673 1.00 83.69 103 ASP A C 1
ATOM 815 O O . ASP A 1 103 ? 11.842 -11.255 8.197 1.00 83.69 103 ASP A O 1
ATOM 819 N N . GLU A 1 104 ? 14.081 -11.147 8.093 1.00 93.81 104 GLU A N 1
ATOM 820 C CA . GLU A 1 104 ? 14.239 -10.221 9.220 1.00 93.81 104 GLU A CA 1
ATOM 821 C C . GLU A 1 104 ? 13.485 -8.906 8.990 1.00 93.81 104 GLU A C 1
ATOM 823 O O . GLU A 1 104 ? 12.730 -8.461 9.860 1.00 93.81 104 GLU A O 1
ATOM 828 N N . PHE A 1 105 ? 13.621 -8.312 7.800 1.00 92.81 105 PHE A N 1
ATOM 829 C CA . PHE A 1 105 ? 12.919 -7.082 7.446 1.00 92.81 105 PHE A CA 1
ATOM 830 C C . PHE A 1 105 ? 11.397 -7.275 7.417 1.00 92.81 105 PHE A C 1
ATOM 832 O O . PHE A 1 105 ? 10.665 -6.477 8.002 1.00 92.81 105 PHE A O 1
ATOM 839 N N . CYS A 1 106 ? 10.905 -8.360 6.808 1.00 83.81 106 CYS A N 1
ATOM 840 C CA . CYS A 1 106 ? 9.473 -8.676 6.773 1.00 83.81 106 CYS A CA 1
ATOM 841 C C . CYS A 1 106 ? 8.894 -8.824 8.186 1.00 83.81 106 CYS A C 1
ATOM 843 O O . CYS A 1 106 ? 7.840 -8.264 8.492 1.00 83.81 106 CYS A O 1
ATOM 845 N N . ARG A 1 107 ? 9.598 -9.532 9.078 1.00 81.88 107 ARG A N 1
ATOM 846 C CA . ARG A 1 107 ? 9.187 -9.694 10.482 1.00 81.88 107 ARG A CA 1
ATOM 847 C C . ARG A 1 107 ? 9.147 -8.361 11.223 1.00 81.88 107 ARG A C 1
ATOM 849 O O . ARG A 1 107 ? 8.201 -8.121 11.971 1.00 81.88 107 ARG A O 1
ATOM 856 N N . ALA A 1 108 ? 10.128 -7.488 10.997 1.00 91.62 108 ALA A N 1
ATOM 857 C CA . ALA A 1 108 ? 10.142 -6.151 11.584 1.00 91.62 108 ALA A CA 1
ATOM 858 C C . ALA A 1 108 ? 8.945 -5.309 11.107 1.00 91.62 108 ALA A C 1
ATOM 860 O O . ALA A 1 108 ? 8.252 -4.708 11.930 1.00 91.62 108 ALA A O 1
ATOM 861 N N . ILE A 1 109 ? 8.639 -5.329 9.805 1.00 86.00 109 ILE A N 1
ATOM 862 C CA . ILE A 1 109 ? 7.465 -4.635 9.260 1.00 86.00 109 ILE A CA 1
ATOM 863 C C . ILE A 1 109 ? 6.168 -5.188 9.862 1.00 86.00 109 ILE A C 1
ATOM 865 O O . ILE A 1 109 ? 5.330 -4.401 10.302 1.00 86.00 109 ILE A O 1
ATOM 869 N N . HIS A 1 110 ? 6.017 -6.512 9.962 1.00 85.38 110 HIS A N 1
ATOM 870 C CA . HIS A 1 110 ? 4.853 -7.120 10.612 1.00 85.38 110 HIS A CA 1
ATOM 871 C C . HIS A 1 110 ? 4.714 -6.697 12.075 1.00 85.38 110 HIS A C 1
ATOM 873 O O . HIS A 1 110 ? 3.608 -6.406 12.528 1.00 85.38 110 HIS A O 1
ATOM 879 N N . HIS A 1 111 ? 5.822 -6.610 12.812 1.00 86.50 111 HIS A N 1
ATOM 880 C CA . HIS A 1 111 ? 5.797 -6.130 14.188 1.00 86.50 111 HIS A CA 1
ATOM 881 C C . HIS A 1 111 ? 5.265 -4.691 14.271 1.00 86.50 111 HIS A C 1
ATOM 883 O O . HIS A 1 111 ? 4.345 -4.414 15.043 1.00 86.50 111 HIS A O 1
ATOM 889 N N . CYS A 1 112 ? 5.761 -3.792 13.416 1.00 89.50 112 CYS A N 1
ATOM 890 C CA . CYS A 1 112 ? 5.271 -2.416 13.341 1.00 89.50 112 CYS A CA 1
ATOM 891 C C . CYS A 1 112 ? 3.794 -2.337 12.920 1.00 89.50 112 CYS A C 1
ATOM 893 O O . CYS A 1 112 ? 3.024 -1.581 13.514 1.00 89.50 112 CYS A O 1
ATOM 895 N N . GLN A 1 113 ? 3.374 -3.127 11.929 1.00 81.88 113 GLN A N 1
ATOM 896 C CA . GLN A 1 113 ? 1.982 -3.169 11.473 1.00 81.88 113 GLN A CA 1
ATOM 897 C C . GLN A 1 113 ? 1.048 -3.638 12.589 1.00 81.88 113 GLN A C 1
ATOM 899 O O . GLN A 1 113 ? 0.040 -2.983 12.840 1.00 81.88 113 GLN A O 1
ATOM 904 N N . ASN A 1 114 ? 1.413 -4.690 13.327 1.00 80.75 114 ASN A N 1
ATOM 905 C CA . ASN A 1 114 ? 0.633 -5.175 14.467 1.00 80.75 114 ASN A CA 1
ATOM 906 C C . ASN A 1 114 ? 0.427 -4.082 15.525 1.00 80.75 114 ASN A C 1
ATOM 908 O O . ASN A 1 114 ? -0.681 -3.919 16.033 1.00 80.75 114 ASN A O 1
ATOM 912 N N . MET A 1 115 ? 1.462 -3.285 15.818 1.00 86.56 115 MET A N 1
ATOM 913 C CA . MET A 1 115 ? 1.347 -2.167 16.760 1.00 86.56 115 MET A CA 1
ATOM 914 C C . MET A 1 115 ? 0.347 -1.109 16.290 1.00 86.56 115 MET A C 1
ATOM 916 O O . MET A 1 115 ? -0.420 -0.601 17.104 1.00 86.56 115 MET A O 1
ATOM 920 N N . VAL A 1 116 ? 0.349 -0.763 15.000 1.00 83.38 116 VAL A N 1
ATOM 921 C CA . VAL A 1 116 ? -0.545 0.259 14.429 1.00 83.38 116 VAL A CA 1
ATOM 922 C C . VAL A 1 116 ? -1.978 -0.259 14.333 1.00 83.38 116 VAL A C 1
ATOM 924 O O . VAL A 1 116 ? -2.912 0.429 14.744 1.00 83.38 116 VAL A O 1
ATOM 927 N N . LEU A 1 117 ? -2.153 -1.489 13.852 1.00 79.44 117 LEU A N 1
ATOM 928 C CA . LEU A 1 117 ? -3.460 -2.115 13.654 1.00 79.44 117 LEU A CA 1
ATOM 929 C C . LEU A 1 117 ? -4.164 -2.456 14.975 1.00 79.44 117 LEU A C 1
ATOM 931 O O . LEU A 1 117 ? -5.390 -2.491 15.015 1.00 79.44 117 LEU A O 1
ATOM 935 N N . ALA A 1 118 ? -3.425 -2.627 16.076 1.00 82.56 118 ALA A N 1
ATOM 936 C CA . ALA A 1 118 ? -4.006 -2.820 17.405 1.00 82.56 118 ALA A CA 1
ATOM 937 C C . ALA A 1 118 ? -4.587 -1.530 18.019 1.00 82.56 118 ALA A C 1
ATOM 939 O O . ALA A 1 118 ? -5.399 -1.592 18.947 1.00 82.56 118 ALA A O 1
ATOM 940 N N . ARG A 1 119 ? -4.197 -0.341 17.532 1.00 83.00 119 ARG A N 1
ATOM 941 C CA . ARG A 1 119 ? -4.547 0.943 18.171 1.00 83.00 119 ARG A CA 1
ATOM 942 C C . ARG A 1 119 ? -6.051 1.197 18.282 1.00 83.00 119 ARG A C 1
ATOM 944 O O . ARG A 1 119 ? -6.468 1.655 19.349 1.00 83.00 119 ARG A O 1
ATOM 951 N N . PRO A 1 120 ? -6.896 0.897 17.277 1.00 79.00 120 PRO A N 1
ATOM 952 C CA . PRO A 1 120 ? -8.331 1.089 17.430 1.00 79.00 120 PRO A CA 1
ATOM 953 C C . PRO A 1 120 ? -8.955 0.197 18.502 1.00 79.00 120 PRO A C 1
ATOM 955 O O . PRO A 1 120 ? -9.808 0.667 19.256 1.00 79.00 120 PRO A O 1
ATOM 958 N N . ALA A 1 121 ? -8.492 -1.051 18.629 1.00 76.69 121 ALA A N 1
ATOM 959 C CA . ALA A 1 121 ? -8.935 -1.958 19.685 1.00 76.69 121 ALA A CA 1
ATOM 960 C C . ALA A 1 121 ? -8.514 -1.445 21.072 1.00 76.69 121 ALA A C 1
ATOM 962 O O . ALA A 1 121 ? -9.333 -1.403 21.989 1.00 76.69 121 ALA A O 1
ATOM 963 N N . ILE A 1 122 ? -7.279 -0.951 21.209 1.00 80.62 122 ILE A N 1
ATOM 964 C CA . ILE A 1 122 ? -6.790 -0.329 22.451 1.00 80.62 122 ILE A CA 1
ATOM 965 C C . ILE A 1 122 ? -7.649 0.891 22.819 1.00 80.62 122 ILE A C 1
ATOM 967 O O . ILE A 1 122 ? -8.112 0.997 23.955 1.00 80.62 122 ILE A O 1
ATOM 971 N N . ARG A 1 123 ? -7.948 1.776 21.853 1.00 82.25 123 ARG A N 1
ATOM 972 C CA . ARG A 1 123 ? -8.873 2.907 22.062 1.00 82.25 123 ARG A CA 1
ATOM 973 C C . ARG A 1 123 ? -10.272 2.438 22.467 1.00 82.25 123 ARG A C 1
ATOM 975 O O . ARG A 1 123 ? -10.910 3.065 23.314 1.00 82.25 123 ARG A O 1
ATOM 982 N N . ALA A 1 124 ? -10.769 1.357 21.865 1.00 74.62 124 ALA A N 1
ATOM 983 C CA . ALA A 1 124 ? -12.066 0.776 22.198 1.00 74.62 124 ALA A CA 1
ATOM 984 C C . ALA A 1 124 ? -12.123 0.306 23.652 1.00 74.62 124 ALA A C 1
ATOM 986 O O . ALA A 1 124 ? -13.043 0.689 24.378 1.00 74.62 124 ALA A O 1
ATOM 987 N N . LEU A 1 125 ? -11.111 -0.437 24.095 1.00 75.94 125 LEU A N 1
ATOM 988 C CA . LEU A 1 125 ? -10.997 -0.912 25.472 1.00 75.94 125 LEU A CA 1
ATOM 989 C C . LEU A 1 125 ? -10.852 0.245 26.466 1.00 75.94 125 LEU A C 1
ATOM 991 O O . LEU A 1 125 ? -11.569 0.279 27.466 1.00 75.94 125 LEU A O 1
ATOM 995 N N . ALA A 1 126 ? -10.015 1.241 26.164 1.00 78.62 126 ALA A N 1
ATOM 996 C CA . ALA A 1 126 ? -9.856 2.428 27.004 1.00 78.62 126 ALA A CA 1
ATOM 997 C C . ALA A 1 126 ? -11.179 3.198 27.175 1.00 78.62 126 ALA A C 1
ATOM 999 O O . ALA A 1 126 ? -11.532 3.580 28.290 1.00 78.62 126 ALA A O 1
ATOM 1000 N N . SER A 1 127 ? -11.972 3.348 26.103 1.00 75.56 127 SER A N 1
ATOM 1001 C CA . SER A 1 127 ? -13.291 4.005 26.182 1.00 75.56 127 SER A CA 1
ATOM 1002 C C . SER A 1 127 ? -14.313 3.246 27.036 1.00 75.56 127 SER A C 1
ATOM 1004 O O . SER A 1 127 ? -15.256 3.850 27.537 1.00 75.56 127 SER A O 1
ATOM 1006 N N . LYS A 1 128 ? -14.108 1.937 27.233 1.00 79.12 128 LYS A N 1
ATOM 1007 C CA . LYS A 1 128 ? -14.913 1.077 28.113 1.00 79.12 128 LYS A CA 1
ATOM 1008 C C . LYS A 1 128 ? -14.348 0.988 29.538 1.00 79.12 128 LYS A C 1
ATOM 1010 O O . LYS A 1 128 ? -14.870 0.231 30.348 1.00 79.12 128 LYS A O 1
ATOM 1015 N N . GLY A 1 129 ? -13.268 1.715 29.847 1.00 84.25 129 GLY A N 1
ATOM 1016 C CA . GLY A 1 129 ? -12.569 1.628 31.134 1.00 84.25 129 GLY A CA 1
ATOM 1017 C C . GLY A 1 129 ? -11.783 0.327 31.340 1.00 84.25 129 GLY A C 1
ATOM 1018 O O . GLY A 1 129 ? -11.378 0.036 32.459 1.00 84.25 129 GLY A O 1
ATOM 1019 N N . GLN A 1 130 ? -11.563 -0.454 30.278 1.00 76.75 130 GLN A N 1
ATOM 1020 C CA . GLN A 1 130 ? -10.914 -1.773 30.297 1.00 76.75 130 GLN A CA 1
ATOM 1021 C C . GLN A 1 130 ? -9.478 -1.734 29.738 1.00 76.75 130 GLN A C 1
ATOM 1023 O O . GLN A 1 130 ? -8.961 -2.744 29.270 1.00 76.75 130 GLN A O 1
ATOM 1028 N N . GLY A 1 131 ? -8.827 -0.568 29.745 1.00 69.00 131 GLY A N 1
ATOM 1029 C CA . GLY A 1 131 ? -7.484 -0.380 29.193 1.00 69.00 131 GLY A CA 1
ATOM 1030 C C . GLY A 1 131 ? -6.734 0.778 29.846 1.00 69.00 131 GLY A C 1
ATOM 1031 O O . GLY A 1 131 ? -7.282 1.495 30.683 1.00 69.00 131 GLY A O 1
ATOM 1032 N N . TYR A 1 132 ? -5.473 0.955 29.456 1.00 65.25 132 TYR A N 1
ATOM 1033 C CA . TYR A 1 132 ? -4.641 2.067 29.915 1.00 65.25 132 TYR A CA 1
ATOM 1034 C C . TYR A 1 132 ? -5.156 3.398 29.338 1.00 65.25 132 TYR A C 1
ATOM 1036 O O . TYR A 1 132 ? -5.521 3.456 28.161 1.00 65.25 132 TYR A O 1
ATOM 1044 N N . LYS A 1 133 ? -5.222 4.436 30.184 1.00 55.50 133 LYS A N 1
ATOM 1045 C CA . LYS A 1 133 ? -5.506 5.821 29.776 1.00 55.50 133 LYS A CA 1
ATOM 1046 C C . LYS A 1 133 ? -4.243 6.506 29.281 1.00 55.50 133 LYS A C 1
ATOM 1048 O O . LYS A 1 133 ? -3.198 6.310 29.938 1.00 55.50 133 LYS A O 1
#

Organism: Escherichia coli (NCBI:txid562)

pLDDT: mean 75.34, std 18.37, range [33.88, 95.94]

Mean predicted aligned error: 15.22 Å

Secondary structure (DSSP, 8-state):
-PPPPHHHHHHHHHHHHHH-TTPPPP--HHHHHHHHHHHHHHHHS--TT---TTT---TT-GGG-SSS---PPPHHHHHHHHHHHHHHHHHHTS--SSTTHHHHHHHHHHHHHHHHHTHHHHHHHHHTTSS--

Solvent-accessible surface area (backbone atoms only — not comparable to full-atom values): 8370 Å² total; per-residue (Å²): 136,87,80,89,48,72,68,56,53,51,52,60,54,48,47,50,73,74,61,41,94,87,60,86,80,89,68,59,68,75,57,50,52,49,50,52,52,53,51,49,51,61,71,70,45,73,59,93,72,59,77,58,74,82,74,60,82,49,90,80,60,72,79,77,70,70,87,84,65,72,66,64,69,51,75,66,50,48,50,51,52,47,52,49,47,50,50,52,59,54,56,72,72,51,81,84,86,47,96,58,52,63,60,54,49,52,52,52,46,51,52,54,45,50,61,58,68,43,43,43,58,51,53,52,31,29,77,70,70,70,48,81,130

Sequence (133 aa):
MTTITKERLLTIRQWRETYGPGSNVVLPAEEAEKLARIALASLEAKPIGAFHIAEQQVDGTSDYIKDGEYRLLTSEEQKIAQLLGDAWNLYFTLPVEHPMGRDEFCRAIHHCQNMVLARPAIRALASKGQGYK

Radius of gyration: 21.86 Å; Cα contacts (8 Å, |Δi|>4): 44; chains: 1; bounding box: 46×40×63 Å

Nearest PDB structures (foldseek):
  2akh-assembly1_Z  TM=1.848E-01  e=6.342E+00  Escherichia coli